Protein AF-A0A251XDF4-F1 (afdb_monomer_lite)

Organism: Clavibacter michiganensis subsp. michiganensis (NCBI:txid33013)

Structure (mmCIF, N/CA/C/O backbone):
data_AF-A0A251XDF4-F1
#
_entry.id   AF-A0A251XDF4-F1
#
loop_
_atom_site.group_PDB
_atom_site.id
_atom_site.type_symbol
_atom_site.label_atom_id
_atom_site.label_alt_id
_atom_site.label_comp_id
_atom_site.label_asym_id
_atom_site.label_entity_id
_atom_site.label_seq_id
_atom_site.pdbx_PDB_ins_code
_atom_site.Cartn_x
_atom_site.Cartn_y
_atom_site.Cartn_z
_atom_site.occupancy
_atom_site.B_iso_or_equiv
_atom_site.auth_seq_id
_atom_site.auth_comp_id
_atom_site.auth_asym_id
_atom_site.auth_atom_id
_atom_site.pdbx_PDB_model_num
ATOM 1 N N . MET A 1 1 ? 17.399 6.254 12.164 1.00 84.19 1 MET A N 1
ATOM 2 C CA . MET A 1 1 ? 17.800 5.156 11.245 1.00 84.19 1 MET A CA 1
ATOM 3 C C . MET A 1 1 ? 18.027 5.661 9.824 1.00 84.19 1 MET A C 1
ATOM 5 O O . MET A 1 1 ? 19.116 5.443 9.315 1.00 84.19 1 MET A O 1
ATOM 9 N N . LEU A 1 2 ? 17.063 6.361 9.213 1.00 91.81 2 LEU A N 1
ATOM 10 C CA . LEU A 1 2 ? 1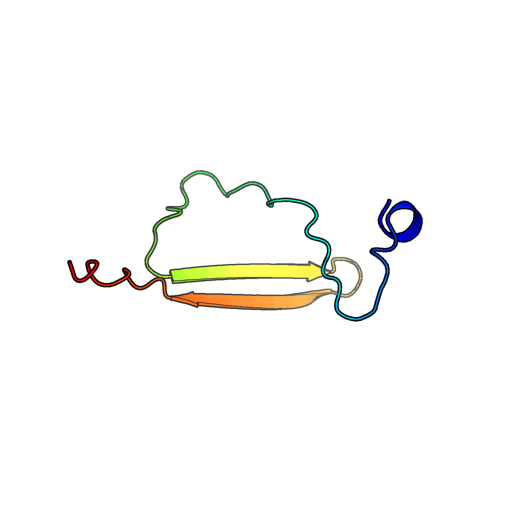7.220 6.958 7.877 1.00 91.81 2 LEU A CA 1
ATOM 11 C C . LEU A 1 2 ? 18.300 8.047 7.825 1.00 91.81 2 LEU A C 1
ATOM 13 O O . LEU A 1 2 ? 19.173 7.992 6.969 1.00 91.81 2 LEU A O 1
ATOM 17 N N . GLU A 1 3 ? 18.296 8.979 8.782 1.00 92.88 3 GLU A N 1
ATOM 18 C CA . GLU A 1 3 ? 19.288 10.068 8.869 1.00 92.88 3 GLU A CA 1
ATOM 19 C C . GLU A 1 3 ? 20.719 9.548 8.962 1.00 92.88 3 GLU A C 1
ATOM 21 O O . GLU A 1 3 ? 21.573 9.920 8.168 1.00 92.88 3 GLU A O 1
ATOM 26 N N . ARG A 1 4 ? 20.956 8.596 9.873 1.00 95.19 4 ARG A N 1
ATOM 27 C CA . ARG A 1 4 ? 22.256 7.927 10.031 1.00 95.19 4 ARG A CA 1
ATOM 28 C C . ARG A 1 4 ? 22.744 7.217 8.765 1.00 95.19 4 ARG A C 1
ATOM 30 O O . ARG A 1 4 ? 23.925 6.910 8.675 1.00 95.19 4 ARG A O 1
ATOM 37 N N . ARG A 1 5 ? 21.840 6.901 7.836 1.00 93.94 5 ARG A N 1
ATOM 38 C CA . ARG A 1 5 ? 22.141 6.247 6.557 1.00 93.94 5 ARG A CA 1
ATOM 39 C C . ARG A 1 5 ? 22.123 7.226 5.376 1.00 93.94 5 ARG A C 1
ATOM 41 O O . ARG A 1 5 ? 22.250 6.779 4.247 1.00 93.94 5 ARG A O 1
ATOM 48 N N . GLY A 1 6 ? 21.924 8.526 5.612 1.00 95.81 6 GLY A N 1
ATOM 49 C CA . GLY A 1 6 ? 21.789 9.525 4.545 1.00 95.81 6 GLY A CA 1
ATOM 50 C C . GLY A 1 6 ? 20.529 9.364 3.684 1.00 95.81 6 GLY A C 1
ATOM 51 O O . GLY A 1 6 ? 20.437 9.965 2.624 1.00 95.81 6 GLY A O 1
ATOM 52 N N . LEU A 1 7 ? 19.551 8.567 4.127 1.00 95.94 7 LEU A N 1
ATOM 53 C CA . LEU A 1 7 ? 18.336 8.252 3.366 1.00 95.94 7 LEU A CA 1
ATOM 54 C C . LEU A 1 7 ? 17.173 9.200 3.676 1.00 95.94 7 LEU A C 1
ATOM 56 O O . LEU A 1 7 ? 16.108 9.074 3.091 1.00 95.94 7 LEU A O 1
ATOM 60 N N . ARG A 1 8 ? 17.321 10.142 4.616 1.00 95.50 8 ARG A N 1
ATOM 61 C CA . ARG A 1 8 ? 16.264 11.122 4.921 1.00 95.50 8 ARG A CA 1
ATOM 62 C C . ARG A 1 8 ? 16.313 12.279 3.916 1.00 95.50 8 ARG A C 1
ATOM 64 O O . ARG A 1 8 ? 16.634 13.405 4.280 1.00 95.50 8 ARG A O 1
ATOM 71 N N . VAL A 1 9 ? 16.010 11.979 2.657 1.00 96.25 9 VAL A N 1
ATOM 72 C CA . VAL A 1 9 ? 15.953 12.952 1.555 1.00 96.25 9 VAL A CA 1
ATOM 73 C C . VAL A 1 9 ? 14.548 12.993 0.941 1.00 96.25 9 VAL A C 1
ATOM 75 O O . VAL A 1 9 ? 13.838 11.981 1.007 1.00 96.25 9 VAL A O 1
ATOM 78 N N . PRO A 1 10 ? 14.119 14.131 0.357 1.00 97.44 10 PRO A N 1
ATOM 79 C CA . PRO A 1 10 ? 12.817 14.238 -0.301 1.00 97.44 10 PRO A CA 1
ATOM 80 C C . PRO A 1 10 ? 12.580 13.112 -1.314 1.00 97.44 10 PRO A C 1
ATOM 82 O O . PRO A 1 10 ? 13.486 12.736 -2.053 1.00 97.44 10 PRO A O 1
ATOM 85 N N . GLY A 1 11 ? 11.365 12.562 -1.323 1.00 95.88 11 GLY A N 1
ATOM 86 C CA . GLY A 1 11 ? 10.991 11.424 -2.173 1.00 95.88 11 GLY A CA 1
ATOM 87 C C . GLY A 1 11 ? 11.283 10.045 -1.573 1.00 95.88 11 GLY A C 1
ATOM 88 O O . GLY A 1 11 ? 10.841 9.042 -2.126 1.00 95.88 11 GLY A O 1
ATOM 89 N N . THR A 1 12 ? 11.965 9.960 -0.427 1.00 95.88 12 THR A N 1
ATOM 90 C CA . THR A 1 12 ? 12.158 8.670 0.249 1.00 95.88 12 THR A CA 1
ATOM 91 C C . THR A 1 12 ? 10.865 8.201 0.902 1.00 95.88 12 THR A C 1
ATOM 93 O O . THR A 1 12 ? 10.315 8.887 1.764 1.00 95.88 12 THR A O 1
ATOM 96 N N . VAL A 1 13 ? 10.431 6.991 0.552 1.00 94.06 13 VAL A N 1
ATOM 97 C CA . VAL A 1 13 ? 9.314 6.300 1.202 1.00 94.06 13 VAL A CA 1
ATOM 98 C C . VAL A 1 13 ? 9.869 5.222 2.130 1.00 94.06 13 VAL A C 1
ATOM 100 O O . VAL A 1 13 ? 10.642 4.364 1.705 1.00 94.06 13 VAL A O 1
ATOM 103 N N . LEU A 1 14 ? 9.482 5.261 3.407 1.00 92.50 14 LEU A N 1
ATOM 104 C CA . LEU A 1 14 ? 9.790 4.210 4.376 1.00 92.50 14 LEU A CA 1
ATOM 105 C C . LEU A 1 14 ? 8.584 3.283 4.517 1.00 92.50 14 LEU A C 1
ATOM 107 O O . LEU A 1 14 ? 7.502 3.729 4.886 1.00 92.50 14 LEU A O 1
ATOM 111 N N . ILE A 1 15 ? 8.798 1.993 4.283 1.00 92.38 15 ILE A N 1
ATOM 112 C CA . ILE A 1 15 ? 7.781 0.955 4.460 1.00 92.38 15 ILE A CA 1
ATOM 113 C C . ILE A 1 15 ? 8.0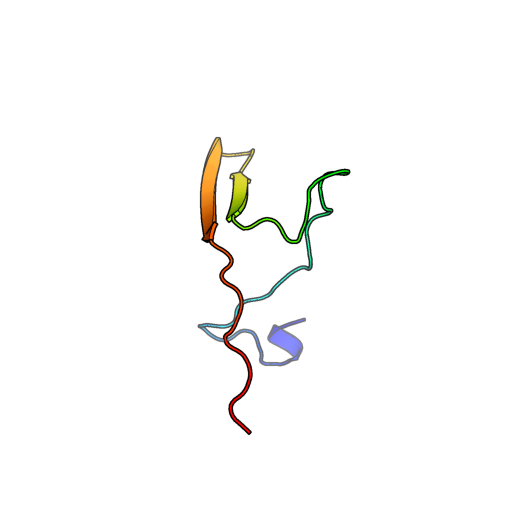63 0.256 5.792 1.00 92.38 15 ILE A C 1
ATOM 115 O O . ILE A 1 15 ? 9.140 -0.309 5.982 1.00 92.38 15 ILE A O 1
ATOM 119 N N . SER A 1 16 ? 7.118 0.326 6.732 1.00 88.94 16 SER A N 1
ATOM 120 C CA . SER A 1 16 ? 7.263 -0.204 8.099 1.00 88.94 16 SER A CA 1
ATOM 121 C C . SER A 1 16 ? 7.110 -1.725 8.200 1.00 88.94 16 SER A C 1
ATOM 123 O O . SER A 1 16 ? 7.386 -2.300 9.250 1.00 88.94 16 SER A O 1
ATOM 125 N N . GLY A 1 17 ? 6.692 -2.375 7.117 1.00 88.12 17 GLY A N 1
ATOM 126 C CA . GLY A 1 17 ? 6.359 -3.792 7.078 1.00 88.12 17 GLY A CA 1
ATOM 127 C C . GLY A 1 17 ? 4.940 -4.000 6.565 1.00 88.12 17 GLY A C 1
ATOM 128 O O . GLY A 1 17 ? 4.303 -3.079 6.061 1.00 88.12 17 GLY A O 1
ATOM 129 N N . THR A 1 18 ? 4.463 -5.235 6.664 1.00 86.12 18 THR A N 1
ATOM 130 C CA . THR A 1 18 ? 3.126 -5.625 6.199 1.00 86.12 18 THR A CA 1
ATOM 131 C C . THR A 1 18 ? 2.184 -5.727 7.393 1.00 86.12 18 THR A C 1
ATOM 133 O O . THR A 1 18 ? 2.549 -6.311 8.414 1.00 86.12 18 THR A O 1
ATOM 136 N N . VAL A 1 19 ? 0.980 -5.163 7.274 1.00 82.44 19 VAL A N 1
ATOM 137 C CA . VAL A 1 19 ? -0.094 -5.373 8.257 1.00 82.44 19 VAL A CA 1
ATOM 138 C C . VAL A 1 19 ? -0.515 -6.841 8.206 1.00 82.44 19 VAL A C 1
ATOM 140 O O . VAL A 1 19 ? -0.574 -7.427 7.127 1.00 82.44 19 VAL A O 1
ATOM 143 N N . ALA A 1 20 ? -0.789 -7.448 9.361 1.00 82.12 20 ALA A N 1
ATOM 144 C CA . ALA A 1 20 ? -1.227 -8.837 9.409 1.00 82.12 20 ALA A CA 1
ATOM 145 C C . ALA A 1 20 ? -2.485 -9.045 8.550 1.00 82.12 20 ALA A C 1
ATOM 147 O O . ALA A 1 20 ? -3.454 -8.293 8.647 1.00 82.12 20 ALA A O 1
ATOM 148 N N . MET A 1 21 ? -2.449 -10.079 7.711 1.00 77.50 21 MET A N 1
ATOM 149 C CA . MET A 1 21 ? -3.575 -10.456 6.864 1.00 77.50 21 MET A CA 1
ATOM 150 C C . MET A 1 21 ? -4.756 -10.925 7.707 1.00 77.50 21 MET A C 1
ATOM 152 O O . MET A 1 21 ? -4.586 -11.632 8.703 1.00 77.50 21 MET A O 1
ATOM 156 N N . VAL A 1 22 ? -5.963 -10.570 7.269 1.00 83.12 22 VAL A N 1
ATOM 157 C CA . VAL A 1 22 ? -7.192 -11.106 7.854 1.00 83.12 22 VAL A CA 1
ATOM 158 C C . VAL A 1 22 ? -7.264 -12.604 7.523 1.00 83.12 22 VAL A C 1
ATOM 160 O O . VAL A 1 22 ? -7.160 -12.968 6.346 1.00 83.12 22 VAL A O 1
ATOM 163 N N . PRO A 1 23 ? -7.430 -13.490 8.522 1.00 86.25 23 PRO A N 1
ATOM 164 C CA . PRO A 1 23 ? -7.519 -14.925 8.281 1.00 86.25 23 PRO A CA 1
ATOM 165 C C . PRO A 1 23 ? -8.611 -15.277 7.264 1.00 86.25 23 PRO A C 1
ATOM 167 O O . PRO A 1 23 ? -9.732 -14.780 7.350 1.00 86.25 23 PRO A O 1
ATOM 170 N N . GLY A 1 24 ? -8.285 -16.154 6.311 1.00 85.88 24 GLY A N 1
ATOM 171 C CA . GLY A 1 24 ? -9.222 -16.625 5.286 1.00 85.88 24 GLY A CA 1
ATOM 172 C C . GLY A 1 24 ? -9.370 -15.716 4.061 1.00 85.88 24 GLY A C 1
ATOM 173 O O . GLY A 1 24 ? -10.084 -16.088 3.133 1.00 85.88 24 GLY A O 1
ATOM 174 N N . VAL A 1 25 ? -8.694 -14.564 4.016 1.00 84.75 25 VAL A N 1
ATOM 175 C CA . VAL A 1 25 ? -8.624 -13.747 2.796 1.00 84.75 25 VAL A CA 1
ATOM 176 C C . VAL A 1 25 ? -7.712 -14.414 1.767 1.00 84.75 25 VAL A C 1
ATOM 178 O O . VAL A 1 25 ? -6.561 -14.737 2.064 1.00 84.75 25 VAL A O 1
ATOM 181 N N . ASP A 1 26 ? -8.223 -14.586 0.546 1.00 83.44 26 ASP A N 1
ATOM 182 C CA . ASP A 1 26 ? -7.429 -15.025 -0.600 1.00 83.44 26 ASP A CA 1
ATOM 183 C C . ASP A 1 26 ? -6.499 -13.898 -1.063 1.00 83.44 26 ASP A C 1
ATOM 185 O O . ASP A 1 26 ? -6.928 -12.889 -1.627 1.00 83.44 26 ASP A O 1
ATOM 189 N N . GLN A 1 27 ? -5.202 -14.089 -0.834 1.00 75.00 27 GLN A N 1
ATOM 190 C CA . GLN A 1 27 ? -4.170 -13.135 -1.226 1.00 75.00 27 GLN A CA 1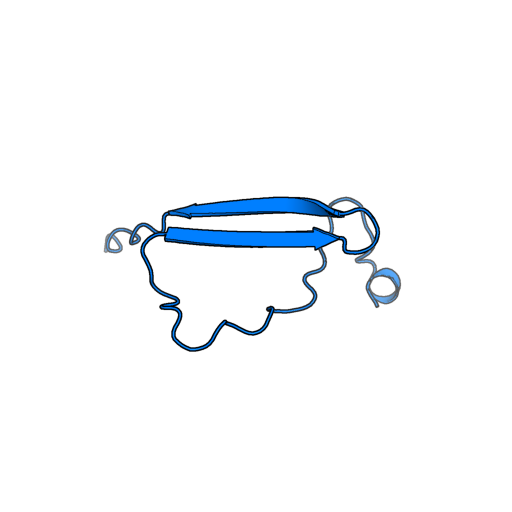
ATOM 191 C C . GLN A 1 27 ? -3.945 -13.055 -2.747 1.00 75.00 27 GLN A C 1
ATOM 193 O O . GLN A 1 27 ? -3.281 -12.142 -3.237 1.00 75.00 27 GLN A O 1
ATOM 198 N N . PHE A 1 28 ? -4.487 -14.004 -3.505 1.00 78.12 28 PHE A N 1
ATOM 199 C CA . PHE A 1 28 ? -4.383 -14.065 -4.959 1.00 78.12 28 PHE A CA 1
ATOM 200 C C . PHE A 1 28 ? -5.688 -13.668 -5.655 1.00 78.12 28 PHE A C 1
ATOM 202 O O . PHE A 1 28 ? -5.829 -13.862 -6.863 1.00 78.12 28 PHE A O 1
ATOM 209 N N . ALA A 1 29 ? -6.628 -13.069 -4.917 1.00 86.25 29 ALA A N 1
ATOM 210 C CA . ALA A 1 29 ? -7.866 -12.561 -5.479 1.00 86.25 29 ALA A CA 1
ATOM 211 C C . ALA A 1 29 ? -7.603 -11.547 -6.608 1.00 86.25 29 ALA A C 1
ATOM 213 O O . ALA A 1 29 ? -6.671 -10.740 -6.565 1.00 86.25 29 ALA A O 1
ATOM 214 N N . SER A 1 30 ? -8.497 -11.522 -7.598 1.00 89.06 30 SER A N 1
ATOM 215 C CA . SER A 1 30 ? -8.403 -10.630 -8.765 1.00 89.06 30 SER A CA 1
ATOM 216 C C . SER A 1 30 ? -8.594 -9.144 -8.434 1.00 89.06 30 SER A C 1
ATOM 218 O O . SER A 1 30 ? -8.435 -8.277 -9.298 1.00 89.06 30 SER A O 1
ATOM 220 N N . ARG A 1 31 ? -8.940 -8.814 -7.186 1.00 90.12 31 ARG A N 1
ATOM 221 C CA . ARG A 1 31 ? -9.121 -7.443 -6.719 1.00 90.12 31 ARG A CA 1
ATOM 222 C C . ARG A 1 31 ? -8.707 -7.299 -5.265 1.00 90.12 31 ARG A C 1
ATOM 224 O O . ARG A 1 31 ? -9.110 -8.087 -4.417 1.00 90.12 31 ARG A O 1
ATOM 231 N N . TRP A 1 32 ? -8.011 -6.206 -4.989 1.00 89.06 32 TRP A N 1
ATOM 232 C CA . TRP A 1 32 ? -7.573 -5.814 -3.660 1.00 89.06 32 TRP A CA 1
ATOM 233 C C . TRP A 1 32 ? -8.125 -4.445 -3.279 1.00 89.06 32 TRP A C 1
ATOM 235 O O . TRP A 1 32 ? -8.273 -3.563 -4.128 1.00 89.06 32 TRP A O 1
ATOM 245 N N . ARG A 1 33 ? -8.415 -4.270 -1.989 1.00 89.75 33 ARG A N 1
ATOM 246 C CA . ARG A 1 33 ? -8.695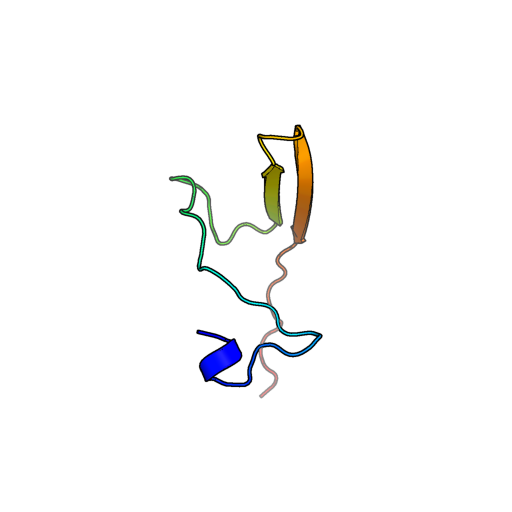 -2.978 -1.358 1.00 89.75 33 ARG A CA 1
ATOM 247 C C . ARG A 1 33 ? -8.072 -2.962 0.033 1.00 89.75 33 ARG A C 1
ATOM 249 O O . ARG A 1 33 ? -8.185 -3.943 0.760 1.00 89.75 33 ARG A O 1
ATOM 256 N N . VAL A 1 34 ? -7.472 -1.841 0.403 1.00 89.38 34 VAL A N 1
ATOM 257 C CA . VAL A 1 34 ? -7.038 -1.536 1.766 1.00 89.38 34 VAL A CA 1
ATOM 258 C C . VAL A 1 34 ? -7.541 -0.148 2.142 1.00 89.38 34 VAL A C 1
ATOM 260 O O . VAL A 1 34 ? -7.587 0.743 1.292 1.00 89.38 34 VAL A O 1
ATOM 263 N N . GLN A 1 35 ? -7.918 0.015 3.405 1.00 92.81 35 GLN A N 1
ATOM 264 C CA . GLN A 1 35 ? -8.271 1.297 3.999 1.00 92.81 35 GLN A CA 1
ATOM 265 C C . GLN A 1 35 ? -7.386 1.505 5.226 1.00 92.81 35 GLN A C 1
ATOM 267 O O . GLN A 1 35 ? -7.160 0.565 5.991 1.00 92.81 35 GLN A O 1
ATOM 272 N N . LEU A 1 36 ? -6.886 2.722 5.400 1.00 92.38 36 LEU A N 1
ATOM 273 C CA . LEU A 1 36 ? -6.257 3.167 6.637 1.00 92.38 36 LEU A CA 1
ATOM 274 C C . LEU A 1 36 ? -7.119 4.274 7.230 1.00 92.38 36 LEU A C 1
ATOM 276 O O . LEU A 1 36 ? -7.554 5.170 6.511 1.00 92.38 36 LEU A O 1
ATOM 280 N N . GLU A 1 37 ? -7.361 4.185 8.529 1.00 96.00 37 GLU A N 1
ATOM 281 C CA . GLU A 1 37 ? -8.123 5.162 9.299 1.00 96.00 37 GLU A CA 1
ATOM 282 C C . GLU A 1 37 ? -7.206 5.780 10.351 1.00 96.00 37 GLU A C 1
ATOM 284 O O . GLU A 1 37 ? -6.465 5.056 11.026 1.00 96.00 37 GLU A O 1
ATOM 289 N N . ASP A 1 38 ? -7.251 7.103 10.486 1.00 96.56 38 ASP A N 1
ATOM 290 C CA . ASP A 1 38 ? -6.698 7.792 11.647 1.00 96.56 38 ASP A CA 1
ATOM 291 C C . ASP A 1 38 ? -7.772 7.843 12.748 1.00 96.56 38 ASP A C 1
ATOM 293 O O . ASP A 1 38 ? -8.727 8.614 12.636 1.00 96.56 38 ASP A O 1
ATOM 297 N N . PRO A 1 39 ? -7.640 7.064 13.837 1.00 95.81 39 PRO A N 1
ATOM 298 C CA . PRO A 1 39 ? -8.646 7.030 14.894 1.00 95.81 39 PRO A CA 1
ATOM 299 C C . PRO A 1 39 ? -8.741 8.341 15.691 1.00 95.81 39 PRO A C 1
ATOM 301 O O . PRO A 1 39 ? -9.701 8.524 16.438 1.00 95.81 39 PRO A O 1
ATOM 304 N N . ALA A 1 40 ? -7.757 9.242 15.589 1.00 98.00 40 ALA A N 1
ATOM 305 C CA . ALA A 1 40 ? -7.785 10.527 16.282 1.00 98.00 40 ALA A CA 1
ATOM 306 C C . ALA A 1 40 ? -8.649 11.568 15.554 1.00 98.00 40 ALA A C 1
ATOM 308 O O . ALA A 1 40 ? -9.249 12.421 16.210 1.00 98.00 40 ALA A O 1
ATOM 309 N N . THR A 1 41 ? -8.714 11.508 14.221 1.00 97.56 41 THR A N 1
ATOM 310 C CA . THR A 1 41 ? -9.449 12.476 13.386 1.00 97.56 41 THR A CA 1
ATOM 311 C C . THR A 1 41 ? -10.673 11.873 12.697 1.00 97.56 41 THR A C 1
A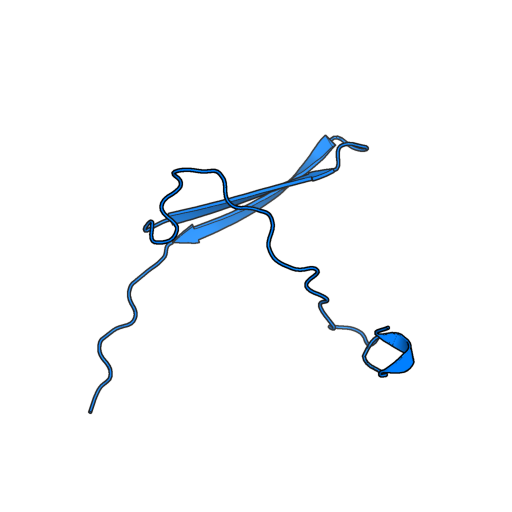TOM 313 O O . THR A 1 41 ? -11.574 12.611 12.303 1.00 97.56 41 THR A O 1
ATOM 316 N N . GLY A 1 42 ? -10.730 10.545 12.569 1.00 97.44 42 GLY A N 1
ATOM 317 C CA . GLY A 1 42 ? -11.727 9.819 11.781 1.00 97.44 42 GLY A CA 1
ATOM 318 C C . GLY A 1 42 ? -11.488 9.894 10.270 1.00 97.44 42 GLY A C 1
ATOM 319 O O . GLY A 1 42 ? -12.344 9.475 9.490 1.00 97.44 42 GLY A O 1
ATOM 320 N N . GLU A 1 43 ? -10.359 10.451 9.828 1.00 98.25 43 GLU A N 1
ATOM 321 C CA . GLU A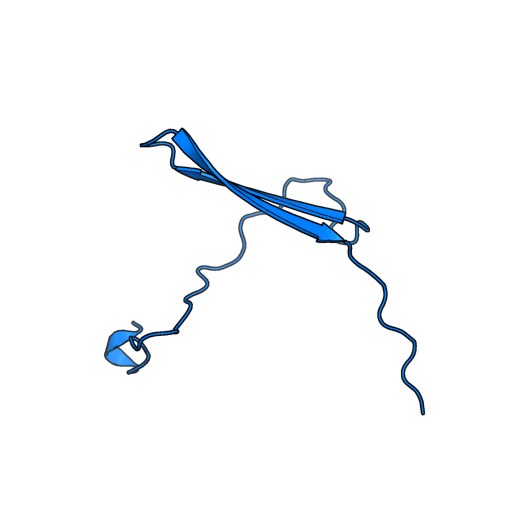 1 43 ? -10.027 10.529 8.408 1.00 98.25 43 GLU A CA 1
ATOM 322 C C . GLU A 1 43 ? -9.625 9.159 7.868 1.00 98.25 43 GLU A C 1
ATOM 324 O O . GLU A 1 43 ? -8.976 8.356 8.541 1.00 98.25 43 GLU A O 1
ATOM 329 N N . THR A 1 44 ? -10.000 8.899 6.619 1.00 97.88 44 THR A N 1
ATOM 330 C CA . THR A 1 44 ? -9.711 7.633 5.949 1.00 97.88 44 THR A CA 1
ATOM 331 C C . THR A 1 44 ? -9.032 7.871 4.612 1.00 97.88 44 THR A C 1
ATOM 333 O O . THR A 1 44 ? -9.310 8.843 3.906 1.00 97.88 44 THR A O 1
ATOM 336 N N . ILE A 1 45 ? -8.131 6.958 4.263 1.00 96.75 45 ILE A N 1
ATOM 337 C CA . ILE A 1 45 ? -7.577 6.831 2.919 1.00 96.75 45 ILE A CA 1
ATOM 338 C C . ILE A 1 45 ? -7.797 5.408 2.419 1.00 96.75 45 ILE A C 1
ATOM 340 O O . ILE A 1 45 ? -7.617 4.437 3.155 1.00 96.75 45 ILE A O 1
ATOM 344 N N . ASP A 1 46 ? -8.155 5.289 1.146 1.00 95.69 46 ASP A N 1
ATOM 345 C CA . ASP A 1 46 ? -8.438 4.020 0.487 1.00 95.69 46 ASP A CA 1
ATOM 346 C C . ASP A 1 46 ? -7.538 3.822 -0.729 1.00 95.69 46 ASP A C 1
ATOM 348 O O . ASP A 1 46 ? -7.306 4.743 -1.515 1.00 95.69 46 ASP A O 1
ATOM 352 N N . ALA A 1 47 ? -7.099 2.583 -0.936 1.00 93.62 47 ALA A N 1
ATOM 353 C CA . ALA A 1 47 ? -6.448 2.157 -2.166 1.00 93.62 47 ALA A CA 1
ATOM 354 C C . ALA A 1 47 ? -7.048 0.834 -2.642 1.00 93.62 47 ALA A C 1
ATOM 356 O O . ALA A 1 47 ? -7.224 -0.100 -1.858 1.00 93.62 47 ALA A O 1
ATOM 357 N N . ALA A 1 48 ? -7.351 0.738 -3.937 1.00 93.81 48 ALA A N 1
ATOM 358 C CA . ALA A 1 48 ? -7.855 -0.482 -4.552 1.00 93.81 48 ALA A CA 1
ATOM 359 C C . ALA A 1 48 ? -7.263 -0.683 -5.947 1.00 93.81 48 ALA A C 1
ATOM 361 O O . ALA A 1 48 ? -7.068 0.276 -6.692 1.00 93.81 48 ALA A O 1
ATOM 362 N N . TYR A 1 49 ? -7.016 -1.937 -6.311 1.00 93.12 49 TYR A N 1
ATOM 363 C CA . TYR A 1 49 ? -6.497 -2.310 -7.623 1.00 93.12 49 TYR A CA 1
ATOM 364 C C . TYR A 1 49 ? -7.049 -3.664 -8.072 1.00 93.12 49 TYR A C 1
ATOM 366 O O . TYR A 1 49 ? -7.521 -4.465 -7.261 1.00 93.12 49 TYR A O 1
ATOM 374 N N . ARG A 1 50 ? -7.014 -3.902 -9.386 1.00 93.38 50 ARG A N 1
ATOM 375 C CA . ARG A 1 50 ? -7.233 -5.226 -9.977 1.00 93.38 50 ARG A CA 1
ATOM 376 C C . ARG A 1 50 ? -5.889 -5.899 -10.209 1.00 93.38 50 ARG A C 1
ATOM 378 O O . ARG A 1 50 ? -4.924 -5.227 -10.566 1.00 93.38 50 ARG A O 1
ATOM 385 N N . VAL A 1 51 ? -5.849 -7.203 -9.987 1.00 90.00 51 VAL A N 1
ATOM 386 C CA . VAL A 1 51 ? -4.706 -8.052 -10.317 1.00 90.00 51 VAL A CA 1
ATOM 387 C C . VAL A 1 51 ? -5.002 -8.690 -11.663 1.00 90.00 51 VAL A C 1
ATOM 389 O O . VAL A 1 51 ? -6.014 -9.367 -11.818 1.00 90.00 51 VAL A O 1
ATOM 392 N N . GLU A 1 52 ? -4.121 -8.458 -12.626 1.00 89.56 52 GLU A N 1
ATOM 393 C CA . GLU A 1 52 ? -4.150 -9.107 -13.933 1.00 89.56 52 GLU A CA 1
ATOM 394 C C . GLU A 1 52 ? -2.914 -10.009 -14.021 1.00 89.56 52 GLU A C 1
ATOM 396 O O . GLU A 1 52 ? -1.833 -9.631 -13.555 1.00 89.56 52 GLU A O 1
ATOM 401 N N . LEU A 1 53 ? -3.063 -11.208 -14.586 1.00 87.31 53 LEU A N 1
ATOM 402 C CA . LEU A 1 53 ? -1.924 -12.098 -14.795 1.00 87.31 53 LEU A CA 1
ATOM 403 C C . LEU A 1 53 ? -0.977 -11.478 -15.822 1.00 87.31 53 LEU A C 1
ATOM 405 O O . LEU A 1 53 ? -1.406 -11.018 -16.883 1.00 87.31 53 LEU A O 1
ATOM 409 N N . LEU A 1 54 ? 0.319 -11.484 -15.506 1.00 89.44 54 LEU A N 1
ATOM 410 C CA . LEU A 1 54 ? 1.334 -11.098 -16.475 1.00 89.44 54 LEU A CA 1
ATOM 411 C C . LEU A 1 54 ? 1.269 -12.074 -17.668 1.00 89.44 54 LEU A C 1
ATOM 413 O O . LEU A 1 54 ? 1.177 -13.283 -17.434 1.00 89.44 54 LEU A O 1
ATOM 417 N N . PRO A 1 55 ? 1.321 -11.588 -18.922 1.00 89.81 55 PRO A N 1
ATOM 418 C CA . PRO A 1 55 ? 1.431 -12.458 -20.087 1.00 89.81 55 PRO A CA 1
ATOM 419 C C . PRO A 1 55 ? 2.639 -13.394 -19.984 1.00 89.81 55 PRO A C 1
ATOM 421 O O . PRO A 1 55 ? 3.641 -13.060 -19.346 1.00 89.81 55 PRO A O 1
ATOM 424 N N . GLU A 1 56 ? 2.553 -14.551 -20.638 1.00 92.81 56 GLU A N 1
ATOM 425 C CA . GLU A 1 56 ? 3.671 -15.491 -20.712 1.00 92.81 56 GLU A CA 1
ATOM 426 C C . GLU A 1 56 ? 4.896 -14.818 -21.352 1.00 92.81 56 GLU A C 1
ATOM 428 O O . GLU A 1 56 ? 4.769 -14.017 -22.284 1.00 92.81 56 GLU A O 1
ATOM 433 N N . ALA A 1 57 ? 6.086 -15.094 -20.811 1.00 87.94 57 ALA A N 1
ATOM 434 C CA . ALA A 1 57 ? 7.316 -14.499 -21.315 1.00 87.94 57 ALA A CA 1
ATOM 435 C C . ALA A 1 57 ? 7.558 -14.955 -22.759 1.00 87.94 57 ALA A C 1
ATOM 437 O O . ALA A 1 57 ? 7.503 -16.147 -23.056 1.00 87.94 57 ALA A O 1
ATOM 438 N N . ILE A 1 58 ? 7.852 -14.008 -23.649 1.00 81.88 58 ILE A N 1
ATOM 439 C CA . ILE A 1 58 ? 8.239 -14.333 -25.021 1.00 81.88 58 ILE A CA 1
ATOM 440 C C . ILE A 1 58 ? 9.692 -14.817 -24.978 1.00 81.88 58 ILE A C 1
ATOM 442 O O . ILE A 1 58 ? 10.584 -14.047 -24.610 1.00 81.88 58 ILE A O 1
ATOM 446 N N . GLY A 1 59 ? 9.898 -16.093 -25.301 1.00 63.56 59 GLY A N 1
ATOM 447 C CA . GLY A 1 59 ? 11.203 -16.715 -25.542 1.00 63.56 59 GLY A CA 1
ATOM 448 C C . GLY A 1 59 ? 11.451 -16.931 -27.025 1.00 63.56 59 GLY A C 1
ATOM 449 O O . GLY A 1 59 ? 10.458 -17.155 -27.754 1.00 63.56 59 GLY A O 1
#

pLDDT: mean 90.28, std 6.57, range [63.56, 98.25]

Foldseek 3Di:
DCVVVVNPDPPRDDDPDDDDDDPPDDPPDQKDKDKDADPVVRDIDMDMDGDDDDDDDDD

InterPro domains:
  IPR021269 Protein of unknown function DUF2848 [PF11010] (5-49)

Secondary structure (DSSP, 8-state):
-TGGGT--STTPPPP--PPPPPTT--TT-SEEEEEEE-TTT--EEEEEEE--PPPPP--

Radius of gyration: 17.28 Å; chains: 1; bounding box: 34×31×42 Å

Sequence (59 aa):
MLERRGLRVPGTVLISGTVAMVPGVDQFASRWRVQLEDPATGETIDAAYRVELLPEAIG